Protein AF-A0A7L0XAP7-F1 (afdb_monomer_lite)

Structure (mmCIF, N/CA/C/O backbone):
data_AF-A0A7L0XAP7-F1
#
_entry.id   AF-A0A7L0XAP7-F1
#
loop_
_atom_site.group_PDB
_atom_site.id
_atom_site.type_symbol
_atom_site.label_atom_id
_atom_site.label_alt_id
_atom_site.label_comp_id
_atom_site.label_asym_id
_atom_site.label_entity_id
_atom_site.label_seq_id
_atom_site.pdbx_PDB_ins_code
_atom_site.Cartn_x
_atom_site.Cartn_y
_atom_site.Cartn_z
_atom_site.occupancy
_atom_site.B_iso_or_equiv
_atom_site.auth_seq_id
_atom_site.auth_comp_id
_atom_site.auth_asym_id
_atom_site.auth_atom_id
_atom_site.pdbx_PDB_model_num
ATOM 1 N N . MET A 1 1 ? -0.962 17.299 6.232 1.00 60.62 1 MET A N 1
ATOM 2 C CA . MET A 1 1 ? -0.120 16.805 5.118 1.00 60.62 1 MET A CA 1
ATOM 3 C C . MET A 1 1 ? -0.147 17.872 4.042 1.00 60.62 1 MET A C 1
ATOM 5 O O . MET A 1 1 ? -1.021 17.816 3.187 1.00 60.62 1 MET A O 1
ATOM 9 N N . GLU A 1 2 ? 0.670 18.918 4.171 1.00 65.50 2 GLU A N 1
ATOM 10 C CA . GLU A 1 2 ? 0.389 20.181 3.459 1.00 65.50 2 GLU A CA 1
ATOM 11 C C . GLU A 1 2 ? 1.556 20.748 2.639 1.00 65.50 2 GLU A C 1
ATOM 13 O O . GLU A 1 2 ? 1.312 21.614 1.809 1.00 65.50 2 GLU A O 1
ATOM 18 N N . ALA A 1 3 ? 2.773 20.201 2.738 1.00 76.00 3 ALA A N 1
ATOM 19 C CA . ALA A 1 3 ? 3.874 20.563 1.842 1.00 76.00 3 ALA A CA 1
ATOM 20 C C . ALA A 1 3 ? 4.719 19.334 1.477 1.00 76.00 3 ALA A C 1
ATOM 22 O O . ALA A 1 3 ? 4.965 18.474 2.323 1.00 76.00 3 ALA A O 1
ATOM 23 N N . ILE A 1 4 ? 5.118 19.250 0.208 1.00 83.12 4 ILE A N 1
ATOM 24 C CA . ILE A 1 4 ? 6.135 18.323 -0.296 1.00 83.12 4 ILE A CA 1
ATOM 25 C C . ILE A 1 4 ? 7.230 19.203 -0.877 1.00 83.12 4 ILE A C 1
ATOM 27 O O . ILE A 1 4 ? 6.956 20.059 -1.718 1.00 83.12 4 ILE A O 1
ATOM 31 N N . GLU A 1 5 ? 8.452 18.982 -0.426 1.00 84.81 5 GLU A N 1
ATOM 32 C CA . GLU A 1 5 ? 9.627 19.750 -0.818 1.00 84.81 5 GLU A CA 1
ATOM 33 C C . GLU A 1 5 ? 10.694 18.785 -1.351 1.00 84.81 5 GLU A C 1
ATOM 35 O O . GLU A 1 5 ? 10.593 17.573 -1.161 1.00 84.81 5 GLU A O 1
ATOM 40 N N . GLU A 1 6 ? 11.692 19.315 -2.061 1.00 83.88 6 GLU A N 1
ATOM 41 C CA . GLU A 1 6 ? 12.881 18.559 -2.499 1.00 83.88 6 GLU A CA 1
ATOM 42 C C . GLU A 1 6 ? 12.593 17.278 -3.315 1.00 83.88 6 GLU A C 1
ATOM 44 O O . GLU A 1 6 ? 13.305 16.274 -3.239 1.00 83.88 6 GLU A O 1
ATOM 49 N N . LEU A 1 7 ? 11.553 17.310 -4.154 1.00 84.88 7 LEU A N 1
ATOM 50 C CA . LEU A 1 7 ? 11.217 16.208 -5.056 1.00 84.88 7 LEU A CA 1
ATOM 51 C C . LEU A 1 7 ? 12.339 15.954 -6.070 1.00 84.88 7 LEU A C 1
ATOM 53 O O . LEU A 1 7 ? 12.610 16.774 -6.949 1.00 84.88 7 LEU A O 1
ATOM 57 N N . SER A 1 8 ? 12.938 14.768 -5.992 1.00 84.00 8 SER A N 1
ATOM 58 C CA . SER A 1 8 ? 13.930 14.293 -6.952 1.00 84.00 8 SER A CA 1
ATOM 59 C C . SER A 1 8 ? 13.597 12.882 -7.425 1.00 84.00 8 SER A C 1
ATOM 61 O O . SER A 1 8 ? 13.146 12.032 -6.659 1.00 84.00 8 SER A O 1
ATOM 63 N N . LEU A 1 9 ? 13.799 12.642 -8.719 1.00 84.56 9 LEU A N 1
ATOM 64 C CA . LEU A 1 9 ? 13.598 11.340 -9.346 1.00 84.56 9 LEU A CA 1
ATOM 65 C C . LEU A 1 9 ? 14.946 10.766 -9.764 1.00 84.56 9 LEU A C 1
ATOM 67 O O . LEU A 1 9 ? 15.824 11.485 -10.239 1.00 84.56 9 LEU A O 1
ATOM 71 N N . GLN A 1 10 ? 15.109 9.461 -9.582 1.00 84.38 10 GLN A N 1
ATOM 72 C CA . GLN A 1 10 ? 16.330 8.739 -9.920 1.00 84.38 10 GLN A CA 1
ATOM 73 C C . GLN A 1 10 ? 15.991 7.317 -10.377 1.00 84.38 10 GLN A C 1
ATOM 75 O O . GLN A 1 10 ? 14.936 6.789 -10.007 1.00 84.38 10 GLN A O 1
ATOM 80 N N . PRO A 1 11 ? 16.875 6.661 -11.151 1.00 85.88 11 PRO A N 1
ATOM 81 C CA . PRO A 1 11 ? 16.712 5.248 -11.463 1.00 85.88 11 PRO A CA 1
ATOM 82 C C . PRO A 1 11 ? 16.642 4.395 -10.185 1.00 85.88 11 PRO A C 1
ATOM 84 O O . PRO A 1 11 ? 17.502 4.492 -9.310 1.00 85.88 11 PRO A O 1
ATOM 87 N N . CYS A 1 12 ? 15.643 3.513 -10.088 1.00 88.06 12 CYS A N 1
ATOM 88 C CA . CYS A 1 12 ? 15.498 2.580 -8.967 1.00 88.06 12 CYS A CA 1
ATOM 89 C C . CYS A 1 12 ? 16.400 1.349 -9.176 1.00 88.06 12 CYS A C 1
ATOM 91 O O . CYS A 1 12 ? 15.935 0.268 -9.534 1.00 88.06 12 CYS A O 1
ATOM 93 N N . THR A 1 13 ? 17.713 1.528 -9.017 1.00 88.12 13 THR A N 1
ATOM 94 C CA . THR A 1 13 ? 18.715 0.472 -9.269 1.00 88.12 13 THR A CA 1
ATOM 95 C C . THR A 1 13 ? 18.837 -0.528 -8.121 1.00 88.12 13 THR A C 1
ATOM 97 O O . THR A 1 13 ? 19.127 -1.699 -8.354 1.00 88.12 13 THR A O 1
ATOM 100 N N . S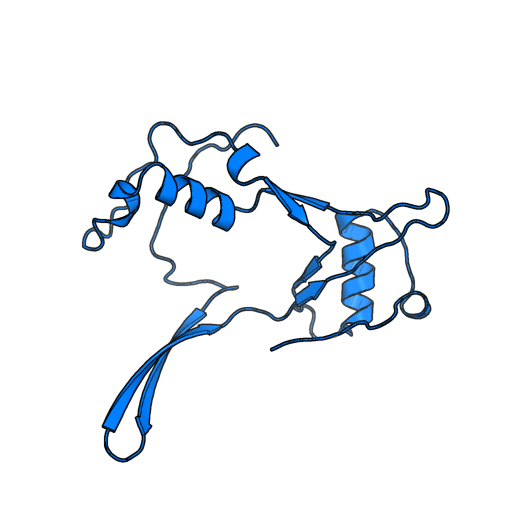ER A 1 14 ? 18.601 -0.084 -6.885 1.00 89.50 14 SER A N 1
ATOM 101 C CA . SER A 1 14 ? 18.662 -0.913 -5.682 1.00 89.50 14 SER A CA 1
ATOM 102 C C . SER A 1 14 ? 17.543 -0.518 -4.725 1.00 89.50 14 SER A C 1
ATOM 104 O O . SER A 1 14 ? 17.562 0.571 -4.158 1.00 89.50 14 SER A O 1
ATOM 106 N N . SER A 1 15 ? 16.573 -1.411 -4.529 1.00 91.75 15 SER A N 1
ATOM 107 C CA . SER A 1 15 ? 15.481 -1.227 -3.572 1.00 91.75 15 SER A CA 1
ATOM 108 C C . SER A 1 15 ? 15.313 -2.461 -2.688 1.00 91.75 15 SER A C 1
ATOM 110 O O . SER A 1 15 ? 15.403 -3.608 -3.135 1.00 91.75 15 SER A O 1
ATOM 112 N N . LEU A 1 16 ? 15.074 -2.209 -1.399 1.00 90.38 16 LEU A N 1
ATOM 113 C CA . LEU A 1 16 ? 14.761 -3.239 -0.406 1.00 90.38 16 LEU A CA 1
ATOM 114 C C . LEU A 1 16 ? 13.333 -3.782 -0.569 1.00 90.38 16 LEU A C 1
ATOM 116 O O . LEU A 1 16 ? 13.048 -4.890 -0.115 1.00 90.38 16 LEU A O 1
ATOM 120 N N . TYR A 1 17 ? 12.461 -3.027 -1.241 1.00 91.00 17 TYR A N 1
ATOM 121 C CA . TYR A 1 17 ? 11.025 -3.299 -1.320 1.00 91.00 17 TYR A CA 1
ATOM 122 C C . TYR A 1 17 ? 10.568 -3.755 -2.705 1.00 91.00 17 TYR A C 1
ATOM 124 O O . TYR A 1 17 ? 9.651 -4.562 -2.811 1.00 91.00 17 TYR A O 1
ATOM 132 N N . LEU A 1 18 ? 11.200 -3.252 -3.768 1.00 92.88 18 LEU A N 1
ATOM 133 C CA . LEU A 1 18 ? 10.817 -3.509 -5.155 1.00 92.88 18 LEU A CA 1
ATOM 134 C C . LEU A 1 18 ? 12.014 -4.034 -5.938 1.00 92.88 18 LEU A C 1
ATOM 136 O O . LEU A 1 18 ? 13.082 -3.429 -5.928 1.00 92.88 18 LEU A O 1
ATOM 140 N N . ARG A 1 19 ? 11.846 -5.150 -6.647 1.00 93.38 19 ARG A N 1
ATOM 141 C CA . ARG A 1 19 ? 12.913 -5.723 -7.479 1.00 93.38 19 ARG A CA 1
ATOM 142 C C . ARG A 1 19 ? 12.393 -6.036 -8.884 1.00 93.38 19 ARG A C 1
ATOM 144 O O . ARG A 1 19 ? 11.528 -6.908 -8.998 1.00 93.38 19 ARG A O 1
ATOM 151 N N . PRO A 1 20 ? 12.889 -5.357 -9.935 1.00 94.38 20 PRO A N 1
ATOM 152 C CA . PRO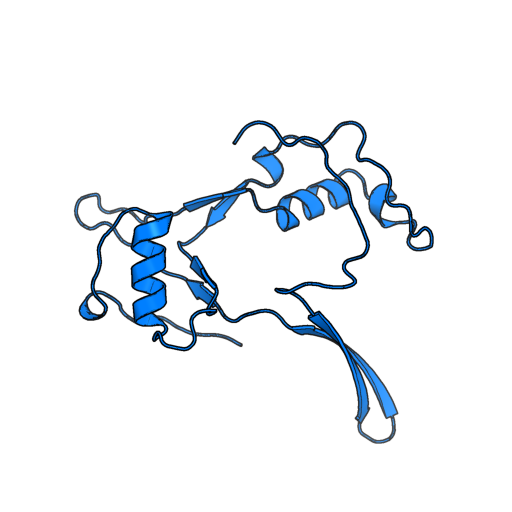 A 1 20 ? 12.527 -5.670 -11.312 1.00 94.38 20 PRO A CA 1
ATOM 153 C C . PRO A 1 20 ? 13.206 -6.957 -11.783 1.00 94.38 20 PRO A C 1
ATOM 155 O O . PRO A 1 20 ? 14.388 -7.186 -11.525 1.00 94.38 20 PRO A O 1
ATOM 158 N N . PHE A 1 21 ? 12.466 -7.778 -12.522 1.00 94.00 21 PHE A N 1
ATOM 159 C CA . PHE A 1 21 ? 12.964 -8.987 -13.165 1.00 94.00 21 PHE A CA 1
ATOM 160 C C . PHE A 1 21 ? 12.444 -9.085 -14.598 1.00 94.00 21 PHE A C 1
ATOM 162 O O . PHE A 1 21 ? 11.302 -8.734 -14.889 1.00 94.00 21 PHE A O 1
ATOM 169 N N . ARG A 1 22 ? 13.277 -9.643 -15.482 1.00 97.38 22 ARG A N 1
ATOM 170 C CA . ARG A 1 22 ? 12.895 -10.044 -16.839 1.00 97.38 22 ARG A CA 1
ATOM 171 C C . ARG A 1 22 ? 13.004 -11.555 -16.968 1.00 97.38 22 ARG A C 1
ATOM 173 O O . ARG A 1 22 ? 14.103 -12.109 -16.920 1.00 97.38 22 ARG A O 1
ATOM 180 N N . LEU A 1 23 ? 11.878 -12.229 -17.173 1.00 97.69 23 LEU A N 1
ATOM 181 C CA . LEU A 1 23 ? 11.845 -13.652 -17.495 1.00 97.69 23 LEU A CA 1
ATOM 182 C C . LEU A 1 23 ? 12.031 -13.832 -19.000 1.00 97.69 23 LEU A C 1
ATOM 184 O O . LEU A 1 23 ? 11.204 -13.373 -19.780 1.00 97.69 23 LEU A O 1
ATOM 188 N N . SER A 1 24 ? 13.077 -14.549 -19.410 1.00 98.00 24 SER A N 1
ATOM 189 C CA . SER A 1 24 ? 13.251 -15.008 -20.794 1.00 98.00 24 SER A CA 1
ATOM 190 C C . SER A 1 24 ? 12.926 -16.492 -20.885 1.00 98.00 24 SER A C 1
ATOM 192 O O . SER A 1 24 ? 13.488 -17.296 -20.145 1.00 98.00 24 SER A O 1
ATOM 194 N N . TYR A 1 25 ? 12.023 -16.871 -21.786 1.00 97.50 25 TYR A N 1
ATOM 195 C CA . TYR A 1 25 ? 11.542 -18.247 -21.890 1.00 97.50 25 TYR A CA 1
ATOM 196 C C . TYR A 1 25 ? 11.196 -18.623 -23.332 1.00 97.50 25 TYR A C 1
ATOM 198 O O . TYR A 1 25 ? 11.100 -17.778 -24.222 1.00 97.50 25 TYR A O 1
ATOM 206 N N . ARG A 1 26 ? 11.031 -19.923 -23.588 1.00 98.25 26 ARG A N 1
ATOM 207 C CA . ARG A 1 26 ? 10.548 -20.441 -24.871 1.00 98.25 26 ARG A CA 1
ATOM 208 C C . ARG A 1 26 ? 9.230 -21.166 -24.637 1.00 98.25 26 ARG A C 1
ATOM 210 O O . ARG A 1 26 ? 9.174 -22.078 -23.823 1.00 98.25 26 ARG A O 1
ATOM 217 N N . GLN A 1 27 ? 8.195 -20.785 -25.374 1.00 97.62 27 GLN A N 1
ATOM 218 C CA . GLN A 1 27 ? 6.878 -21.414 -25.317 1.00 97.62 27 GLN A CA 1
ATOM 219 C C . GLN A 1 27 ? 6.472 -21.819 -26.732 1.00 97.62 27 GLN A C 1
ATOM 221 O O . GLN A 1 27 ? 6.403 -20.968 -27.616 1.00 97.62 27 GLN A O 1
ATOM 226 N N . ASN A 1 28 ? 6.241 -23.118 -26.948 1.00 97.38 28 ASN A N 1
ATOM 227 C CA . ASN A 1 28 ? 5.889 -23.696 -28.253 1.00 97.38 28 ASN A CA 1
ATOM 228 C C . ASN A 1 28 ? 6.879 -23.313 -29.370 1.00 97.38 28 ASN A C 1
ATOM 230 O O . ASN A 1 28 ? 6.486 -22.904 -30.456 1.00 97.38 28 ASN A O 1
ATOM 234 N N . GLY A 1 29 ? 8.183 -23.375 -29.082 1.00 97.25 29 GLY A N 1
ATOM 235 C CA . GLY A 1 29 ? 9.240 -23.005 -30.035 1.00 97.25 29 GLY A CA 1
ATOM 236 C C . GLY A 1 29 ? 9.543 -21.502 -30.110 1.00 97.25 29 GLY A C 1
ATOM 237 O O . GLY A 1 29 ? 10.678 -21.130 -30.414 1.00 97.25 29 GLY A O 1
ATOM 238 N N . THR A 1 30 ? 8.602 -20.638 -29.729 1.00 97.44 30 THR A N 1
ATOM 239 C CA . THR A 1 30 ? 8.754 -19.177 -29.788 1.00 97.44 30 THR A CA 1
ATOM 240 C C . THR A 1 30 ? 9.466 -18.638 -28.552 1.00 97.44 30 THR A C 1
ATOM 242 O O . THR A 1 30 ? 9.051 -18.899 -27.421 1.00 97.44 30 THR A O 1
ATOM 245 N N . LYS A 1 31 ? 10.544 -17.869 -28.755 1.00 98.12 31 LYS A N 1
ATOM 246 C CA . LYS A 1 31 ? 11.204 -17.117 -27.678 1.00 98.12 31 LYS A CA 1
ATOM 247 C C . LYS A 1 31 ? 10.316 -15.947 -27.253 1.00 98.12 31 LYS A C 1
ATOM 249 O O . LYS A 1 31 ? 9.828 -15.209 -28.104 1.00 98.12 31 LYS A O 1
ATOM 254 N N . LYS A 1 32 ? 10.134 -15.780 -25.948 1.00 98.19 32 LYS A N 1
ATOM 255 C CA . LYS A 1 32 ? 9.351 -14.715 -25.323 1.00 98.19 32 LYS A CA 1
ATOM 256 C C . LYS A 1 32 ? 10.134 -14.117 -24.161 1.00 98.19 32 LYS A C 1
ATOM 258 O O . LYS A 1 32 ? 10.998 -14.774 -23.575 1.00 98.19 32 LYS A O 1
ATOM 263 N N . PHE A 1 33 ? 9.799 -12.883 -23.825 1.00 97.56 33 PHE A N 1
ATOM 264 C CA . PHE A 1 33 ? 10.249 -12.224 -22.610 1.00 97.56 33 PHE A CA 1
ATOM 265 C C . PHE A 1 33 ? 9.048 -11.591 -21.907 1.00 97.56 33 PHE A C 1
ATOM 267 O O . PHE A 1 33 ? 8.063 -11.247 -22.561 1.00 97.56 33 PHE A O 1
ATOM 274 N N . TRP A 1 34 ? 9.113 -11.492 -20.584 1.00 97.81 34 TRP A N 1
ATOM 275 C CA . TRP A 1 34 ? 8.106 -10.814 -19.774 1.00 97.81 34 TRP A CA 1
ATOM 276 C C . TRP A 1 34 ? 8.763 -10.135 -18.578 1.00 97.81 34 TRP A C 1
ATOM 278 O O . TRP A 1 34 ? 9.589 -10.753 -17.903 1.00 97.81 34 TRP A O 1
ATOM 288 N N . ASP A 1 35 ? 8.383 -8.888 -18.323 1.00 96.69 35 ASP A N 1
ATOM 289 C CA . ASP A 1 35 ? 8.886 -8.104 -17.199 1.00 96.69 35 ASP A CA 1
ATOM 290 C C . ASP A 1 35 ? 7.898 -8.169 -16.038 1.00 96.69 35 ASP A C 1
ATOM 292 O O . ASP A 1 35 ? 6.682 -8.147 -16.233 1.00 96.69 35 ASP A O 1
ATOM 296 N N . PHE A 1 36 ? 8.420 -8.291 -14.824 1.00 94.62 36 PHE A N 1
ATOM 297 C CA . PHE A 1 36 ? 7.621 -8.328 -13.607 1.00 94.62 36 PHE A CA 1
ATOM 298 C C . PHE A 1 36 ? 8.399 -7.739 -12.432 1.00 94.62 36 PHE A C 1
ATOM 300 O O . PHE A 1 36 ? 9.630 -7.709 -12.419 1.00 94.62 36 PHE A O 1
ATOM 307 N N . MET A 1 37 ? 7.661 -7.271 -11.431 1.00 93.31 37 MET A N 1
ATOM 308 C CA . MET A 1 37 ? 8.215 -6.724 -10.198 1.00 93.31 37 MET A CA 1
ATOM 309 C C . MET A 1 37 ? 7.963 -7.710 -9.064 1.00 93.31 37 MET A C 1
ATOM 311 O O . MET A 1 37 ? 6.846 -8.195 -8.903 1.00 93.31 37 MET A O 1
ATOM 315 N N . ARG A 1 38 ? 8.985 -7.988 -8.255 1.00 92.38 38 ARG A N 1
ATOM 316 C CA . ARG A 1 38 ? 8.799 -8.623 -6.948 1.00 92.38 38 ARG A CA 1
ATOM 317 C C . ARG A 1 38 ? 8.616 -7.534 -5.896 1.00 92.38 38 ARG A C 1
ATOM 319 O O . ARG A 1 38 ? 9.459 -6.641 -5.809 1.00 92.38 38 ARG A O 1
ATOM 326 N N . ALA A 1 39 ? 7.554 -7.654 -5.109 1.00 93.12 39 ALA A N 1
ATOM 327 C CA . ALA A 1 39 ? 7.274 -6.846 -3.928 1.00 93.12 39 ALA A CA 1
ATOM 328 C C . ALA A 1 39 ? 7.096 -7.759 -2.701 1.00 93.12 39 ALA A C 1
ATOM 330 O O . ALA A 1 39 ? 7.102 -8.986 -2.844 1.00 93.12 39 ALA A O 1
ATOM 331 N N . HIS A 1 40 ? 6.985 -7.164 -1.515 1.00 92.25 40 HIS A N 1
ATOM 332 C CA . HIS A 1 40 ? 6.598 -7.883 -0.298 1.00 92.25 40 HIS A CA 1
ATOM 333 C C . HIS A 1 40 ? 5.109 -8.223 -0.318 1.00 92.25 40 HIS A C 1
ATOM 335 O O . HIS A 1 40 ? 4.314 -7.491 -0.913 1.00 92.25 40 HIS A O 1
ATOM 341 N N . ASP A 1 41 ? 4.750 -9.311 0.359 1.00 94.38 41 ASP A N 1
ATOM 342 C CA . ASP A 1 41 ? 3.355 -9.597 0.686 1.00 94.38 41 ASP A CA 1
ATOM 343 C C . ASP A 1 41 ? 2.847 -8.560 1.703 1.00 94.38 41 ASP A C 1
ATOM 345 O O . ASP A 1 41 ? 3.633 -7.892 2.382 1.00 94.38 41 ASP A O 1
ATOM 349 N N . SER A 1 42 ? 1.530 -8.408 1.812 1.00 95.69 42 SER A N 1
ATOM 350 C CA . SER A 1 42 ? 0.912 -7.456 2.735 1.00 95.69 42 SER A CA 1
ATOM 351 C C . SER A 1 42 ? -0.363 -8.004 3.366 1.00 95.69 42 SER A C 1
ATOM 353 O O . SER A 1 42 ? -1.009 -8.919 2.846 1.00 95.69 42 SER A O 1
ATOM 355 N N . VAL A 1 43 ? -0.734 -7.414 4.500 1.00 97.44 43 VAL A N 1
ATOM 356 C CA . VAL A 1 43 ? -2.044 -7.572 5.133 1.00 97.44 43 VAL A CA 1
ATOM 357 C C . VAL A 1 43 ? -2.851 -6.293 4.956 1.00 97.44 43 VAL A C 1
ATOM 359 O O . VAL A 1 43 ? -2.302 -5.196 4.898 1.00 97.44 43 VAL A O 1
ATOM 362 N N . SER A 1 44 ? -4.172 -6.429 4.879 1.00 97.69 44 SER A N 1
ATOM 363 C CA . SER A 1 44 ? -5.095 -5.298 4.884 1.00 97.69 44 SER A CA 1
ATOM 364 C C . SER A 1 44 ? -6.299 -5.628 5.755 1.00 97.69 44 SER A C 1
ATOM 366 O O . SER A 1 44 ? -6.837 -6.737 5.699 1.00 97.69 44 SER A O 1
ATOM 368 N N . ILE A 1 45 ? -6.697 -4.669 6.585 1.00 98.19 45 ILE A N 1
ATOM 369 C CA . ILE A 1 45 ? -7.653 -4.857 7.663 1.00 98.19 45 ILE A CA 1
ATOM 370 C C . ILE A 1 45 ? -8.841 -3.922 7.447 1.00 98.19 45 ILE A C 1
ATOM 372 O O . ILE A 1 45 ? -8.718 -2.696 7.444 1.00 98.19 45 ILE A O 1
ATOM 376 N N . LEU A 1 46 ? -10.030 -4.514 7.320 1.00 97.69 46 LEU A N 1
ATOM 377 C CA . LEU A 1 46 ? -11.288 -3.780 7.382 1.00 97.69 46 LEU A CA 1
ATOM 378 C C . LEU A 1 46 ? -11.742 -3.681 8.841 1.00 97.69 46 LEU A C 1
ATOM 380 O O . LEU A 1 46 ? -12.162 -4.673 9.435 1.00 97.69 46 LEU A O 1
ATOM 384 N N . ILE A 1 47 ? -11.685 -2.478 9.407 1.00 97.88 47 ILE A N 1
ATOM 385 C CA . ILE A 1 47 ? -12.021 -2.232 10.812 1.00 97.88 47 ILE A CA 1
ATOM 386 C C . ILE A 1 47 ? -13.424 -1.633 10.902 1.00 97.88 47 ILE A C 1
ATOM 388 O O . ILE A 1 47 ? -13.681 -0.552 10.367 1.00 97.88 47 ILE A O 1
ATOM 392 N N . PHE A 1 48 ? -14.324 -2.298 11.627 1.00 97.19 48 PHE A N 1
ATOM 393 C CA . PHE A 1 48 ? -15.644 -1.761 11.954 1.00 97.19 48 PHE A CA 1
ATOM 394 C C . PHE A 1 48 ? -15.713 -1.363 13.430 1.00 97.19 48 PHE A C 1
ATOM 396 O O . PHE A 1 48 ? -15.645 -2.209 14.321 1.00 97.19 48 PHE A O 1
ATOM 403 N N . ASN A 1 49 ? -15.873 -0.067 13.698 1.00 96.94 49 ASN A N 1
ATOM 404 C CA . ASN A 1 49 ? -16.086 0.440 15.047 1.00 96.94 49 ASN A CA 1
ATOM 405 C C . ASN A 1 49 ? -17.568 0.288 15.415 1.00 96.94 49 ASN A C 1
ATOM 407 O O . ASN A 1 49 ? -18.423 1.030 14.926 1.00 96.94 49 ASN A O 1
ATOM 411 N N . THR A 1 50 ? -17.870 -0.663 16.295 1.00 95.88 50 THR A N 1
ATOM 412 C CA . THR A 1 50 ? -19.245 -1.003 16.688 1.00 95.88 50 THR A CA 1
ATOM 413 C C . THR A 1 50 ? -19.915 0.088 17.521 1.00 95.88 50 THR A C 1
ATOM 415 O O . THR A 1 50 ? -21.110 0.318 17.365 1.00 95.88 50 THR A O 1
ATOM 418 N N . SER A 1 51 ? -19.180 0.821 18.357 1.00 97.12 51 SER A N 1
ATOM 419 C CA . SER A 1 51 ? -19.758 1.904 19.164 1.00 97.12 51 SER A CA 1
ATOM 420 C C . SER A 1 51 ? -20.215 3.085 18.305 1.00 97.12 51 SER A C 1
ATOM 422 O O . SER A 1 51 ? -21.215 3.727 18.612 1.00 97.12 51 SER A O 1
ATOM 424 N N . ARG A 1 52 ? -19.487 3.377 17.219 1.00 97.12 52 ARG A N 1
ATOM 425 C CA . ARG A 1 52 ? -19.768 4.499 16.306 1.00 97.12 52 ARG A CA 1
ATOM 426 C C . ARG A 1 52 ? -20.491 4.088 15.024 1.00 97.12 52 ARG A C 1
ATOM 428 O O . ARG A 1 52 ? -20.838 4.965 14.240 1.00 97.12 52 ARG A O 1
ATOM 435 N N . GLN A 1 53 ? -20.707 2.787 14.820 1.00 97.81 53 GLN A N 1
ATOM 436 C CA . GLN A 1 53 ? -21.329 2.217 13.622 1.00 97.81 53 GLN A CA 1
ATOM 437 C C . GLN A 1 53 ? -20.674 2.729 12.328 1.00 97.81 53 GLN A C 1
ATOM 439 O O . GLN A 1 53 ? -21.348 3.156 11.393 1.00 97.81 53 GLN A O 1
ATOM 444 N N . CYS A 1 54 ? -19.340 2.722 12.282 1.00 97.81 54 CYS A N 1
ATOM 445 C CA . CYS A 1 54 ? -18.589 3.242 11.143 1.00 97.81 54 CYS A CA 1
ATOM 446 C C . CYS A 1 54 ? -17.356 2.395 10.827 1.00 97.81 54 CYS A C 1
ATOM 448 O O . CYS A 1 54 ? -16.755 1.788 11.716 1.00 97.81 54 CYS A O 1
ATOM 450 N N . PHE A 1 55 ? -16.945 2.402 9.559 1.00 98.00 55 PHE A N 1
ATOM 451 C CA . PHE A 1 55 ? -15.648 1.864 9.165 1.00 98.00 55 PHE A CA 1
ATOM 452 C C . PHE A 1 55 ? -14.539 2.867 9.464 1.00 98.00 55 PHE A C 1
ATOM 454 O O . PHE A 1 55 ? -14.722 4.077 9.309 1.00 98.00 55 PHE A O 1
ATOM 461 N N . VAL A 1 56 ? -13.395 2.354 9.903 1.00 98.00 56 VAL A N 1
ATOM 462 C CA . VAL A 1 56 ? -12.175 3.141 10.083 1.00 98.00 56 VAL A CA 1
ATOM 463 C C . VAL A 1 56 ? -11.317 2.972 8.836 1.00 98.00 56 VAL A C 1
ATOM 465 O O . VAL A 1 56 ? -11.103 1.855 8.371 1.00 98.00 56 VAL A O 1
ATOM 468 N N . VAL A 1 57 ? -10.853 4.096 8.302 1.00 98.00 57 VAL A N 1
ATOM 469 C CA . VAL A 1 57 ? -9.936 4.173 7.162 1.00 98.00 57 VAL A CA 1
ATOM 470 C C . VAL A 1 57 ? -8.772 5.078 7.534 1.00 98.00 57 VAL A C 1
ATOM 472 O O . VAL A 1 57 ? -8.932 6.001 8.340 1.00 98.00 57 VAL A O 1
ATOM 475 N N . VAL A 1 58 ? -7.617 4.830 6.933 1.00 97.62 58 VAL A N 1
ATOM 476 C CA . VAL A 1 58 ? -6.424 5.659 7.092 1.00 97.62 58 VAL A CA 1
ATOM 477 C C . VAL A 1 58 ? -6.370 6.703 5.982 1.00 97.62 58 VAL A C 1
ATOM 479 O O . VAL A 1 58 ? -6.839 6.473 4.867 1.00 97.62 58 VAL A O 1
ATOM 482 N N . LYS A 1 59 ? -5.820 7.878 6.294 1.00 95.94 59 LYS A N 1
ATOM 483 C CA . LYS A 1 59 ? -5.551 8.943 5.323 1.00 95.94 59 LYS A CA 1
ATOM 484 C C . LYS A 1 59 ? -4.046 9.115 5.222 1.00 95.94 59 LYS A C 1
ATOM 486 O O . LYS A 1 59 ? -3.432 9.559 6.191 1.00 95.94 59 LYS A O 1
ATOM 491 N N . GLN A 1 60 ? -3.466 8.778 4.078 1.00 95.06 60 GLN A N 1
ATOM 492 C CA . GLN A 1 60 ? -2.016 8.763 3.884 1.00 95.06 60 GLN A CA 1
ATOM 493 C C . GLN A 1 60 ? -1.631 9.427 2.563 1.00 95.06 60 GLN A C 1
ATOM 495 O O . GLN A 1 60 ? -2.423 9.500 1.630 1.00 95.06 60 GLN A O 1
ATOM 500 N N . PHE A 1 61 ? -0.412 9.959 2.494 1.00 95.25 61 PHE A N 1
ATOM 501 C CA . PHE A 1 61 ? 0.168 10.414 1.236 1.00 95.25 61 PHE A CA 1
ATOM 502 C C . PHE A 1 61 ? 0.897 9.243 0.570 1.00 95.25 61 PHE A C 1
ATOM 504 O O . PHE A 1 61 ? 1.793 8.651 1.172 1.00 95.25 61 PHE A O 1
ATOM 511 N N . ARG A 1 62 ? 0.538 8.919 -0.676 1.00 95.69 62 ARG A N 1
ATOM 512 C CA . ARG A 1 62 ? 1.165 7.863 -1.477 1.00 95.69 62 ARG A CA 1
ATOM 513 C C . ARG A 1 62 ? 1.990 8.475 -2.613 1.00 95.69 62 ARG A C 1
ATOM 515 O O . ARG A 1 62 ? 1.413 8.937 -3.601 1.00 95.69 62 ARG A O 1
ATOM 522 N N . PRO A 1 63 ? 3.335 8.404 -2.547 1.00 94.38 63 PRO A N 1
ATOM 523 C CA . PRO A 1 63 ? 4.203 8.944 -3.592 1.00 94.38 63 PRO A CA 1
ATOM 524 C C . PRO A 1 63 ? 3.908 8.388 -4.989 1.00 94.38 63 PRO A C 1
ATOM 526 O O . PRO A 1 63 ? 3.923 9.139 -5.953 1.00 94.38 63 PRO A O 1
ATOM 529 N N . ALA A 1 64 ? 3.579 7.098 -5.118 1.00 94.50 64 ALA A N 1
ATOM 530 C CA . ALA A 1 64 ? 3.251 6.506 -6.418 1.00 94.50 64 ALA A CA 1
ATOM 531 C C . ALA A 1 64 ? 1.996 7.137 -7.053 1.00 94.50 64 ALA A C 1
ATOM 533 O O . ALA A 1 64 ? 2.010 7.457 -8.237 1.00 94.50 64 ALA A O 1
ATOM 534 N N . VAL A 1 65 ? 0.949 7.388 -6.257 1.00 96.44 65 VAL A N 1
ATOM 535 C CA . VAL A 1 65 ? -0.282 8.056 -6.718 1.00 96.44 65 VAL A CA 1
ATOM 536 C C . VAL A 1 65 ? 0.011 9.500 -7.114 1.00 96.44 65 VAL A C 1
ATOM 538 O O . VAL A 1 65 ? -0.407 9.947 -8.179 1.00 96.44 65 VAL A O 1
ATOM 541 N N . TYR A 1 66 ? 0.800 10.205 -6.299 1.00 94.81 66 TYR A N 1
ATOM 542 C CA . TYR A 1 66 ? 1.273 11.544 -6.636 1.00 94.81 66 TYR A CA 1
ATOM 543 C C . TYR A 1 66 ? 2.012 11.565 -7.980 1.00 94.81 66 TYR A C 1
ATOM 545 O O . TYR A 1 66 ? 1.720 12.402 -8.830 1.00 94.81 66 TYR A O 1
ATOM 553 N N . MET A 1 67 ? 2.932 10.620 -8.202 1.00 92.88 67 MET A N 1
ATOM 554 C CA . MET A 1 67 ? 3.699 10.546 -9.444 1.00 92.88 67 MET A CA 1
ATOM 555 C C . MET A 1 67 ? 2.828 10.221 -10.662 1.00 92.88 67 MET A C 1
ATOM 557 O O . MET A 1 67 ? 3.085 10.775 -11.729 1.00 92.88 67 MET A O 1
ATOM 561 N N . CYS A 1 68 ? 1.774 9.413 -10.513 1.00 94.00 68 CYS A N 1
ATOM 562 C CA . CYS A 1 68 ? 0.783 9.212 -11.574 1.00 94.00 68 CYS A CA 1
ATOM 563 C C . CYS A 1 68 ? 0.061 10.519 -11.939 1.00 94.00 68 CYS A C 1
ATOM 565 O O . CYS A 1 68 ? -0.121 10.814 -13.120 1.00 94.00 68 CYS A O 1
ATOM 567 N N . GLU A 1 69 ? -0.312 11.343 -10.955 1.00 93.75 69 GLU A N 1
ATOM 568 C CA . GLU A 1 69 ? -0.905 12.655 -11.240 1.00 93.75 69 GLU A CA 1
ATOM 569 C C . GLU A 1 69 ? 0.103 13.620 -11.875 1.00 93.75 69 GLU A C 1
ATOM 571 O O . GLU A 1 69 ? -0.265 14.370 -12.783 1.00 93.75 69 GLU A O 1
ATOM 576 N N . VAL A 1 70 ? 1.376 13.583 -11.471 1.00 90.88 70 VAL A N 1
ATOM 577 C CA . VAL A 1 70 ? 2.442 14.349 -12.139 1.00 90.88 70 VAL A CA 1
ATOM 578 C C . VAL A 1 70 ? 2.569 13.931 -13.603 1.00 90.88 70 VAL A C 1
ATOM 580 O O . VAL A 1 70 ? 2.576 14.802 -14.469 1.00 90.88 70 VAL A O 1
ATOM 583 N N . GLU A 1 71 ? 2.609 12.630 -13.904 1.00 90.38 71 GLU A N 1
ATOM 584 C CA . GLU A 1 71 ? 2.656 12.117 -15.280 1.00 90.38 71 GLU A CA 1
ATOM 585 C C . GLU A 1 71 ? 1.444 12.577 -16.096 1.00 90.38 71 GLU A C 1
ATOM 587 O O . GLU A 1 71 ? 1.593 13.041 -17.227 1.00 90.38 71 GLU A O 1
ATOM 592 N N . ARG A 1 72 ? 0.247 12.533 -15.503 1.00 91.75 72 ARG A N 1
ATOM 593 C CA . ARG A 1 72 ? -0.997 12.945 -16.161 1.00 91.75 72 ARG A CA 1
ATOM 594 C C . ARG A 1 72 ? -1.013 14.429 -16.533 1.00 91.75 72 ARG A C 1
ATOM 596 O O . ARG A 1 72 ? -1.493 14.780 -17.609 1.00 91.75 72 ARG A O 1
ATOM 603 N N . HIS A 1 73 ? -0.523 15.303 -15.653 1.00 89.12 73 HIS A N 1
ATOM 604 C CA . HIS A 1 73 ? -0.489 16.750 -15.898 1.00 89.12 73 HIS A CA 1
ATOM 605 C C . HIS A 1 73 ? 0.746 17.193 -16.690 1.00 89.12 73 HIS A C 1
ATOM 607 O O . HIS A 1 73 ? 0.721 18.245 -17.331 1.00 89.12 73 HIS A O 1
ATOM 613 N N . ARG A 1 74 ? 1.839 16.427 -16.621 1.00 86.94 74 ARG A N 1
ATOM 614 C CA . ARG A 1 74 ? 3.146 16.762 -17.197 1.00 86.94 74 ARG A CA 1
ATOM 615 C C . ARG A 1 74 ? 3.791 15.534 -17.854 1.00 86.94 74 ARG A C 1
ATOM 617 O O . ARG A 1 74 ? 4.872 15.111 -17.432 1.00 86.94 74 ARG A O 1
ATOM 624 N N . PRO A 1 75 ? 3.192 14.975 -18.920 1.00 84.44 75 PRO A N 1
ATOM 625 C CA . PRO A 1 75 ? 3.689 13.751 -19.554 1.00 84.44 75 PRO A CA 1
ATOM 626 C C . PRO A 1 75 ? 5.127 13.888 -20.082 1.00 84.44 75 PRO A C 1
ATOM 628 O O . PRO A 1 75 ? 5.878 12.917 -20.110 1.00 84.44 75 PRO A O 1
ATOM 631 N N . GLN A 1 76 ? 5.562 15.105 -20.421 1.00 82.12 76 GLN A N 1
ATOM 632 C CA . GLN A 1 76 ? 6.927 15.423 -20.846 1.00 82.12 76 GLN A CA 1
ATOM 633 C C . GLN A 1 76 ? 8.015 15.033 -19.830 1.00 82.12 76 GLN A C 1
ATOM 635 O O . GLN A 1 76 ? 9.152 14.794 -20.232 1.00 82.12 76 GLN A O 1
ATOM 640 N N . VAL A 1 77 ? 7.679 14.934 -18.535 1.00 76.50 77 VAL A N 1
ATOM 641 C CA . VAL A 1 77 ? 8.604 14.477 -17.479 1.00 76.50 77 VAL A CA 1
ATOM 642 C C . VAL A 1 77 ? 9.047 13.030 -17.724 1.00 76.50 77 VAL A C 1
ATOM 644 O O . VAL A 1 77 ? 10.182 12.681 -17.414 1.00 76.50 77 VAL A O 1
ATOM 647 N N . PHE A 1 78 ? 8.187 12.212 -18.337 1.00 77.00 78 PHE A N 1
ATOM 648 C CA . PHE A 1 78 ? 8.401 10.776 -18.543 1.00 77.00 78 PHE A CA 1
ATOM 649 C C . PHE A 1 78 ? 8.665 10.388 -20.010 1.00 77.00 78 PHE A C 1
ATOM 651 O O . PHE A 1 78 ? 8.985 9.237 -20.298 1.00 77.00 78 PHE A O 1
ATOM 658 N N . GLN A 1 79 ? 8.573 11.337 -20.950 1.00 70.88 79 GLN A N 1
ATOM 659 C CA . GLN A 1 79 ? 8.743 11.081 -22.389 1.00 70.88 79 GLN A CA 1
ATOM 660 C C . GLN A 1 79 ? 10.210 10.976 -22.853 1.00 70.88 79 GLN A C 1
ATOM 662 O O . GLN A 1 79 ? 10.464 10.390 -23.901 1.00 70.88 79 GLN A O 1
ATOM 667 N N . ASN A 1 80 ? 11.185 11.496 -22.096 1.00 61.09 80 ASN A N 1
ATOM 668 C CA . ASN A 1 80 ? 12.610 11.460 -22.462 1.00 61.09 80 ASN A CA 1
ATOM 669 C C . ASN A 1 80 ? 13.372 10.397 -21.652 1.00 61.09 80 ASN A C 1
ATOM 671 O O . ASN A 1 80 ? 14.087 10.718 -20.706 1.00 61.09 80 ASN A O 1
ATOM 675 N N . GLN A 1 81 ? 13.221 9.129 -22.037 1.00 56.16 81 GLN A N 1
ATOM 676 C CA . GLN A 1 81 ? 13.803 7.964 -21.347 1.00 56.16 81 GLN A CA 1
ATOM 677 C C . GLN A 1 81 ? 15.333 7.821 -21.503 1.00 56.16 81 GLN A C 1
ATOM 679 O O . GLN A 1 81 ? 15.945 7.047 -20.774 1.00 56.16 81 GLN A O 1
ATOM 684 N N . ASP A 1 82 ? 15.964 8.584 -22.403 1.00 55.56 82 ASP A N 1
ATOM 685 C CA . ASP A 1 82 ? 17.396 8.446 -22.729 1.00 55.56 82 ASP A CA 1
ATOM 686 C C . ASP A 1 82 ? 18.344 9.261 -21.834 1.00 55.56 82 ASP A C 1
ATOM 688 O O . ASP A 1 82 ? 19.565 9.207 -21.994 1.00 55.56 82 ASP A O 1
ATOM 692 N N . LYS A 1 83 ? 17.821 10.049 -20.890 1.00 52.91 83 LYS A N 1
ATOM 693 C CA . LYS A 1 83 ? 18.658 10.821 -19.968 1.00 52.91 83 LYS A CA 1
ATOM 694 C C . LYS A 1 83 ? 18.538 10.231 -18.573 1.00 52.91 83 LYS A C 1
ATOM 696 O O . LYS A 1 83 ? 17.520 10.399 -17.918 1.00 52.91 83 LYS A O 1
ATOM 701 N N . GLU A 1 84 ? 19.640 9.691 -18.054 1.00 54.19 84 GLU A N 1
ATOM 702 C CA . GLU A 1 84 ? 19.838 9.387 -16.621 1.00 54.19 84 GLU A CA 1
ATOM 703 C C . GLU A 1 84 ? 19.648 10.611 -15.693 1.00 54.19 84 GLU A C 1
ATOM 705 O O . GLU A 1 84 ? 19.795 10.516 -14.476 1.00 54.19 84 GLU A O 1
ATOM 710 N N . LYS A 1 85 ? 19.326 11.782 -16.254 1.00 55.81 85 LYS A N 1
ATOM 711 C CA . LYS A 1 85 ? 18.963 12.997 -15.538 1.00 55.81 85 LYS A CA 1
ATOM 712 C C . LYS A 1 85 ? 17.461 13.211 -15.636 1.00 55.81 85 LYS A C 1
ATOM 714 O O . LYS A 1 85 ? 16.974 13.777 -16.615 1.00 55.81 85 LYS A O 1
ATOM 719 N N . PHE A 1 86 ? 16.755 12.809 -14.588 1.00 63.34 86 PHE A N 1
ATOM 720 C CA . PHE A 1 86 ? 15.404 13.293 -14.364 1.00 63.34 86 PHE A CA 1
ATOM 721 C C . PHE A 1 86 ? 15.459 14.783 -13.997 1.00 63.34 86 PHE A C 1
ATOM 723 O O . PHE A 1 86 ? 16.339 15.188 -13.229 1.00 63.34 86 PHE A O 1
ATOM 730 N N . PRO A 1 87 ? 14.570 15.621 -14.551 1.00 63.12 87 PRO A N 1
ATOM 731 C CA . PRO A 1 87 ? 14.520 17.026 -14.180 1.00 63.12 87 PRO A CA 1
ATOM 732 C C . PRO A 1 87 ? 14.126 17.165 -12.704 1.00 63.12 87 PRO A C 1
ATOM 734 O O . PRO A 1 87 ? 13.317 16.389 -12.193 1.00 63.12 87 PRO A O 1
ATOM 737 N N . CYS A 1 88 ? 14.675 18.180 -12.033 1.00 65.06 88 CYS A N 1
ATOM 738 C CA . CYS A 1 88 ? 14.069 18.669 -10.799 1.00 65.06 88 CYS A CA 1
ATOM 739 C C . CYS A 1 88 ? 12.639 19.104 -11.148 1.00 65.06 88 CYS A C 1
ATOM 741 O O . CYS A 1 88 ? 12.440 19.783 -12.161 1.00 65.06 88 CYS A O 1
ATOM 743 N N . LEU A 1 89 ? 11.641 18.665 -10.379 1.00 71.81 89 LEU A N 1
ATOM 744 C CA . LEU A 1 89 ? 10.256 19.057 -10.625 1.00 71.81 89 LEU A CA 1
ATOM 745 C C . LEU A 1 89 ? 10.084 20.518 -10.202 1.00 71.81 89 LEU A C 1
ATOM 747 O O . LEU A 1 89 ? 9.740 20.811 -9.060 1.00 71.81 89 LEU A O 1
ATOM 751 N N . GLU A 1 90 ? 10.356 21.435 -11.129 1.00 71.06 90 GLU A N 1
ATOM 752 C CA . GLU A 1 90 ? 10.043 22.851 -10.957 1.00 71.06 90 GLU A CA 1
ATOM 753 C C . GLU A 1 90 ? 8.519 22.989 -10.797 1.00 71.06 90 GLU A C 1
ATOM 755 O O . GLU A 1 90 ? 7.756 22.439 -11.595 1.00 71.06 90 GLU A O 1
ATOM 760 N N . ASP A 1 91 ? 8.080 23.673 -9.736 1.00 81.81 91 ASP A N 1
ATOM 761 C CA . ASP A 1 91 ? 6.667 23.857 -9.369 1.00 81.81 91 ASP A CA 1
ATOM 762 C C . ASP A 1 91 ? 5.914 22.533 -9.094 1.00 81.81 91 ASP A C 1
ATOM 764 O O . ASP A 1 91 ? 5.182 22.044 -9.953 1.00 81.81 91 ASP A O 1
ATOM 768 N N . PRO A 1 92 ? 6.104 21.880 -7.936 1.00 86.31 92 PRO A N 1
ATOM 769 C CA . PRO A 1 92 ? 5.445 20.610 -7.641 1.00 86.31 92 PRO A CA 1
ATOM 770 C C . PRO A 1 92 ? 3.921 20.750 -7.507 1.00 86.31 92 PRO A C 1
ATOM 772 O O . PRO A 1 92 ? 3.406 21.743 -6.997 1.00 86.31 92 PRO A O 1
ATOM 775 N N . LEU A 1 93 ? 3.179 19.711 -7.917 1.00 89.56 93 LEU A N 1
ATOM 776 C CA . LEU A 1 93 ? 1.736 19.642 -7.667 1.00 89.56 93 LEU A CA 1
ATOM 777 C C . LEU A 1 93 ? 1.445 19.658 -6.153 1.00 89.56 93 LEU A C 1
ATOM 779 O O . LEU A 1 93 ? 2.253 19.135 -5.376 1.00 89.56 93 LEU A O 1
ATOM 783 N N . PRO A 1 94 ? 0.274 20.160 -5.717 1.00 92.62 94 PRO A N 1
ATOM 784 C CA . PRO A 1 94 ? -0.121 20.119 -4.312 1.00 92.62 94 PRO A CA 1
ATOM 785 C C . PRO A 1 94 ? -0.135 18.692 -3.754 1.00 92.62 94 PRO A C 1
ATOM 787 O O . PRO A 1 94 ? -0.675 17.787 -4.384 1.00 92.62 94 PRO A O 1
ATOM 790 N N . ALA A 1 95 ? 0.369 18.491 -2.533 1.00 93.12 95 ALA A N 1
ATOM 791 C CA . ALA A 1 95 ? 0.484 17.169 -1.903 1.00 93.12 95 ALA A CA 1
ATOM 792 C C . ALA A 1 95 ? -0.822 16.362 -1.880 1.00 93.12 95 ALA A C 1
ATOM 794 O O . ALA A 1 95 ? -0.816 15.138 -1.997 1.00 93.12 95 ALA A O 1
ATOM 795 N N . VAL A 1 96 ? -1.951 17.065 -1.761 1.00 94.94 96 VAL A N 1
ATOM 796 C CA . VAL A 1 96 ? -3.291 16.476 -1.686 1.00 94.94 96 VAL A CA 1
ATOM 797 C C . VAL A 1 96 ? -3.632 15.589 -2.886 1.00 94.94 96 VAL A C 1
ATOM 799 O O . VAL A 1 96 ? -4.412 14.658 -2.723 1.00 94.94 96 VAL A O 1
ATOM 802 N N . VAL A 1 97 ? -3.022 15.803 -4.059 1.00 94.62 97 VAL A N 1
ATOM 803 C CA . VAL A 1 97 ? -3.284 14.961 -5.243 1.00 94.62 97 VAL A CA 1
ATOM 804 C C . VAL A 1 97 ? -2.748 13.535 -5.084 1.00 94.62 97 VAL A C 1
ATOM 806 O O . VAL A 1 97 ? -3.215 12.629 -5.760 1.00 94.62 97 VAL A O 1
ATOM 809 N N . GLY A 1 98 ? -1.790 13.326 -4.176 1.00 95.44 98 GLY A N 1
ATOM 810 C CA . GLY A 1 98 ? -1.292 12.003 -3.802 1.00 95.44 98 GLY A CA 1
ATOM 811 C C . GLY A 1 98 ? -1.885 11.463 -2.505 1.00 95.44 98 GLY A C 1
ATOM 812 O O . GLY A 1 98 ? -1.418 10.437 -2.021 1.00 95.44 98 GLY A O 1
ATOM 813 N N . VAL A 1 99 ? -2.849 12.158 -1.894 1.00 96.44 99 VAL A N 1
ATOM 814 C CA . VAL A 1 99 ? -3.468 11.708 -0.644 1.00 96.44 99 VAL A CA 1
ATOM 815 C C . VAL A 1 99 ? -4.613 10.753 -0.940 1.00 96.44 99 VAL A C 1
ATOM 817 O O . VAL A 1 99 ? -5.526 11.055 -1.705 1.00 96.44 99 VAL A O 1
ATOM 820 N N . THR A 1 100 ? -4.582 9.614 -0.270 1.00 97.06 100 THR A N 1
ATOM 821 C CA . THR A 1 100 ? -5.515 8.506 -0.430 1.00 97.06 100 THR A CA 1
ATOM 822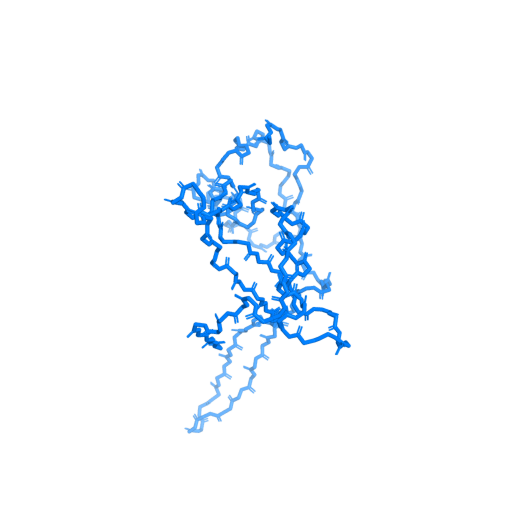 C C . THR A 1 100 ? -6.260 8.241 0.874 1.00 97.06 100 THR A C 1
ATOM 824 O O . THR A 1 100 ? -5.801 8.582 1.969 1.00 97.06 100 THR A O 1
ATOM 827 N N . TYR A 1 101 ? -7.440 7.636 0.740 1.00 96.81 101 TYR A N 1
ATOM 828 C CA . TYR A 1 101 ? -8.167 7.017 1.842 1.00 96.81 101 TYR A CA 1
ATOM 829 C C . TYR A 1 101 ? -8.121 5.510 1.634 1.00 96.81 101 TYR A C 1
ATOM 831 O O . TYR A 1 101 ? -8.561 5.019 0.593 1.00 96.81 101 TYR A O 1
ATOM 839 N N . GLU A 1 102 ? -7.561 4.792 2.598 1.00 97.38 102 GLU A N 1
ATOM 840 C CA . GLU A 1 102 ? -7.214 3.380 2.455 1.00 97.38 102 GLU A CA 1
ATOM 841 C C . GLU A 1 102 ? -7.671 2.570 3.671 1.00 97.38 102 GLU A C 1
ATOM 843 O O . GLU A 1 102 ? -8.019 3.114 4.721 1.00 97.38 102 GLU A O 1
ATOM 848 N N . LEU A 1 103 ? -7.680 1.248 3.526 1.00 97.94 103 LEU A N 1
ATOM 849 C CA . LEU A 1 103 ? -7.762 0.356 4.678 1.00 97.94 103 LEU A CA 1
ATOM 850 C C . LEU A 1 103 ? -6.446 0.412 5.459 1.00 97.94 103 LEU A C 1
ATOM 852 O O . LEU A 1 103 ? -5.399 0.661 4.867 1.00 97.94 103 LEU A O 1
ATOM 856 N N . CYS A 1 104 ? -6.505 0.127 6.759 1.00 98.00 104 CYS A N 1
ATOM 857 C CA . CYS A 1 104 ? -5.295 -0.127 7.537 1.00 98.00 104 CYS A CA 1
ATOM 858 C C . CYS A 1 104 ? -4.550 -1.318 6.922 1.00 98.00 104 CYS A C 1
ATOM 860 O O . CYS A 1 104 ? -5.186 -2.320 6.568 1.00 98.00 104 CYS A O 1
ATOM 862 N N . ALA A 1 105 ? -3.243 -1.197 6.7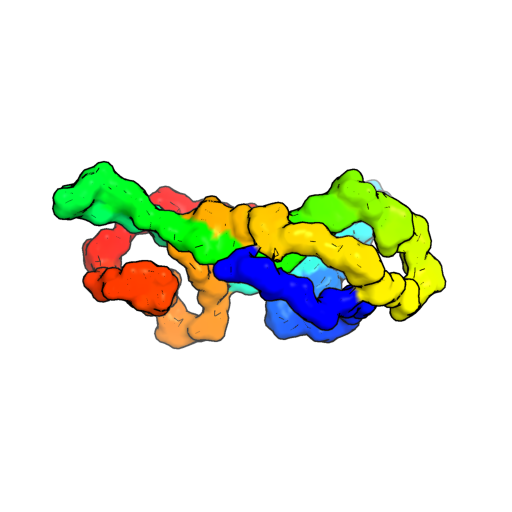13 1.00 97.38 105 ALA A N 1
ATOM 863 C CA . ALA A 1 105 ? -2.474 -2.196 5.983 1.00 97.38 105 ALA A CA 1
ATOM 864 C C . ALA A 1 105 ? -0.982 -2.126 6.305 1.00 97.38 105 ALA A C 1
ATOM 866 O O . ALA A 1 105 ? -0.441 -1.049 6.511 1.00 97.38 105 ALA A O 1
ATOM 867 N N . GLY A 1 106 ? -0.314 -3.275 6.225 1.00 96.06 106 GLY A N 1
ATOM 868 C CA . GLY A 1 106 ? 1.113 -3.399 6.513 1.00 96.06 106 GLY A CA 1
ATOM 869 C C . GLY A 1 106 ? 1.803 -4.433 5.646 1.00 96.06 106 GLY A C 1
ATOM 870 O O . GLY A 1 106 ? 1.160 -5.326 5.084 1.00 96.06 106 GLY A O 1
ATOM 871 N N . ILE A 1 107 ? 3.121 -4.306 5.517 1.00 95.94 107 ILE A N 1
ATOM 872 C CA . ILE A 1 107 ? 3.953 -5.286 4.812 1.00 95.94 107 ILE A CA 1
ATOM 873 C C . ILE A 1 107 ? 4.228 -6.495 5.710 1.00 95.94 107 ILE A C 1
ATOM 875 O O . ILE A 1 107 ? 4.344 -6.378 6.924 1.00 95.94 107 ILE A O 1
ATOM 879 N N . VAL A 1 108 ? 4.355 -7.675 5.111 1.00 95.75 108 VAL A N 1
ATOM 880 C CA . VAL A 1 108 ? 4.724 -8.904 5.823 1.00 95.75 108 VAL A CA 1
ATOM 881 C C . VAL A 1 108 ? 6.246 -9.033 5.808 1.00 95.75 108 VAL A C 1
ATOM 883 O O . VAL A 1 108 ? 6.817 -9.727 4.966 1.00 95.75 108 VAL A O 1
ATOM 886 N N . ASP A 1 109 ? 6.916 -8.321 6.713 1.00 92.44 109 ASP A N 1
ATOM 887 C CA . ASP A 1 109 ? 8.382 -8.264 6.808 1.00 92.44 109 ASP A CA 1
ATOM 888 C C . ASP A 1 109 ? 8.956 -8.847 8.113 1.00 92.44 109 ASP A C 1
ATOM 890 O O . ASP A 1 109 ? 10.174 -9.001 8.237 1.00 92.44 109 ASP A O 1
ATOM 894 N N . LYS A 1 110 ? 8.089 -9.239 9.054 1.00 93.31 110 LYS A N 1
ATOM 895 C CA . LYS A 1 110 ? 8.442 -9.872 10.333 1.00 93.31 110 LYS A CA 1
ATOM 896 C C . LYS A 1 110 ? 8.250 -11.393 10.236 1.00 93.31 110 LYS A C 1
ATOM 898 O O . LYS A 1 110 ? 7.129 -11.869 10.395 1.00 93.31 110 LYS A O 1
ATOM 903 N N . PRO A 1 111 ? 9.315 -12.178 9.977 1.00 90.62 111 PRO A N 1
ATOM 904 C CA . PRO A 1 111 ? 9.192 -13.608 9.674 1.00 90.62 111 PRO A CA 1
ATOM 905 C C . PRO A 1 111 ? 8.722 -14.454 10.863 1.00 90.62 111 PRO A C 1
ATOM 907 O O . PRO A 1 111 ? 8.233 -15.563 10.661 1.00 90.62 111 PRO A O 1
ATOM 910 N N . ASP A 1 112 ? 8.879 -13.941 12.083 1.00 96.19 112 ASP A N 1
ATOM 911 C CA . ASP A 1 112 ? 8.519 -14.640 13.317 1.00 96.19 112 ASP A CA 1
ATOM 912 C C . ASP A 1 112 ? 7.051 -14.426 13.724 1.00 96.19 112 ASP A C 1
ATOM 914 O O . ASP A 1 112 ? 6.605 -15.017 14.706 1.00 96.19 112 ASP A O 1
ATOM 918 N N . LEU A 1 113 ? 6.301 -13.597 12.986 1.00 96.69 113 LEU A N 1
ATOM 919 C CA . LEU A 1 113 ? 4.898 -13.296 13.263 1.00 96.69 113 LEU A CA 1
ATOM 920 C C . LEU A 1 113 ? 3.966 -13.934 12.230 1.00 96.69 113 LEU A C 1
ATOM 922 O O . LEU A 1 113 ? 4.254 -14.000 11.033 1.00 96.69 113 LEU A O 1
ATOM 926 N N . SER A 1 114 ? 2.800 -14.370 12.698 1.00 96.81 114 SER A N 1
ATOM 927 C CA . SER A 1 114 ? 1.671 -14.726 11.838 1.00 96.81 114 SER A CA 1
ATOM 928 C C . SER A 1 114 ? 1.067 -13.492 11.157 1.00 96.81 114 SER A C 1
ATOM 930 O O . SER A 1 114 ? 1.254 -12.355 11.595 1.00 96.81 114 SER A O 1
ATOM 932 N N . LEU A 1 115 ? 0.290 -13.708 10.090 1.00 97.12 115 LEU A N 1
ATOM 933 C CA . LEU A 1 115 ? -0.407 -12.620 9.390 1.00 97.12 115 LEU A CA 1
ATOM 934 C C . LEU A 1 115 ? -1.380 -11.887 10.320 1.00 97.12 115 LEU A C 1
ATOM 936 O O . LEU A 1 115 ? -1.550 -10.675 10.219 1.00 97.12 115 LEU A O 1
ATOM 940 N N . GLU A 1 116 ? -2.020 -12.623 11.222 1.00 97.50 116 GLU A N 1
ATOM 941 C CA . GLU A 1 116 ? -2.938 -12.095 12.218 1.00 97.50 116 GLU A CA 1
ATOM 942 C C . GLU A 1 116 ? -2.220 -11.240 13.269 1.00 97.50 116 GLU A C 1
ATOM 944 O O . GLU A 1 116 ? -2.724 -10.181 13.634 1.00 97.50 116 GLU A O 1
ATOM 949 N N . GLU A 1 117 ? -1.037 -11.655 13.727 1.00 98.00 117 GLU A N 1
ATOM 950 C CA . GLU A 1 117 ? -0.223 -10.860 14.656 1.00 98.00 117 GLU A CA 1
ATOM 951 C C . GLU A 1 117 ? 0.265 -9.565 14.007 1.00 98.00 117 GLU A C 1
ATOM 953 O O . GLU A 1 117 ? 0.116 -8.501 14.604 1.00 98.00 117 GLU A O 1
ATOM 958 N N . ILE A 1 118 ? 0.749 -9.632 12.762 1.00 98.00 118 ILE A N 1
ATOM 959 C CA . ILE A 1 118 ? 1.121 -8.440 11.987 1.00 98.00 118 ILE A CA 1
ATOM 960 C C . ILE A 1 118 ? -0.094 -7.518 11.837 1.00 98.00 118 ILE A C 1
ATOM 962 O O . ILE A 1 118 ? -0.005 -6.329 12.121 1.00 98.00 118 ILE A O 1
ATOM 966 N N . ALA A 1 119 ? -1.264 -8.056 11.478 1.00 98.00 119 ALA A N 1
ATOM 967 C CA . ALA A 1 119 ? -2.486 -7.263 11.365 1.00 98.00 119 ALA A CA 1
ATOM 968 C C . ALA A 1 119 ? -2.877 -6.576 12.687 1.00 98.00 119 ALA A C 1
ATOM 970 O O . ALA A 1 119 ? -3.304 -5.423 12.671 1.00 98.00 119 ALA A O 1
ATOM 971 N N . CYS A 1 120 ? -2.725 -7.248 13.831 1.00 98.19 120 CYS A N 1
ATOM 972 C CA . CYS A 1 120 ? -2.938 -6.643 15.147 1.00 98.19 120 CYS A CA 1
ATOM 973 C C . CYS A 1 120 ? -1.965 -5.486 15.429 1.00 98.19 120 CYS A C 1
ATOM 975 O O . CYS A 1 120 ? -2.388 -4.471 15.988 1.00 98.19 120 CYS A O 1
ATOM 977 N N . GLU A 1 121 ? -0.686 -5.631 15.069 1.00 98.00 121 GLU A N 1
ATOM 978 C CA . GLU A 1 121 ? 0.320 -4.573 15.225 1.00 98.00 121 GLU A CA 1
ATOM 979 C C . GLU A 1 121 ? -0.011 -3.350 14.364 1.00 98.00 121 GLU A C 1
ATOM 981 O O . GLU A 1 121 ? -0.051 -2.239 14.890 1.00 98.00 121 GLU A O 1
ATOM 986 N N . GLU A 1 122 ? -0.355 -3.553 13.092 1.00 98.12 122 GLU A N 1
ATOM 987 C CA . GLU A 1 122 ? -0.710 -2.472 12.160 1.00 98.12 122 GLU A CA 1
ATOM 988 C C . GLU A 1 122 ? -1.966 -1.712 12.606 1.00 98.12 122 GLU A C 1
ATOM 990 O O . GLU A 1 122 ? -2.012 -0.481 12.591 1.00 98.12 122 GLU A O 1
ATOM 995 N N . VAL A 1 123 ? -2.986 -2.426 13.100 1.00 98.19 123 VAL A N 1
ATOM 996 C CA . VAL A 1 123 ? -4.205 -1.803 13.647 1.00 98.19 123 VAL A CA 1
ATOM 997 C C . VAL A 1 123 ? -3.886 -0.902 14.846 1.00 98.19 123 VAL A C 1
ATOM 999 O O . VAL A 1 123 ? -4.514 0.152 15.020 1.00 98.19 123 VAL A O 1
ATOM 1002 N N . LEU A 1 124 ? -2.914 -1.291 15.671 1.00 98.06 124 LEU A N 1
ATOM 1003 C CA . LEU A 1 124 ? -2.463 -0.479 16.795 1.00 98.06 124 LEU A CA 1
ATOM 1004 C C . LEU A 1 124 ? -1.627 0.716 16.326 1.00 98.06 124 LEU A C 1
ATOM 1006 O O . LEU A 1 124 ? -1.847 1.821 16.818 1.00 98.06 124 LEU A O 1
ATOM 1010 N N . GLU A 1 125 ? -0.701 0.505 15.395 1.00 97.56 125 GLU A N 1
ATOM 1011 C CA . GLU A 1 125 ? 0.215 1.529 14.890 1.00 97.56 125 GLU A CA 1
ATOM 1012 C C . GLU A 1 125 ? -0.516 2.619 14.097 1.00 97.56 125 GLU A C 1
ATOM 1014 O O . GLU A 1 125 ? -0.387 3.805 14.407 1.00 97.56 125 GLU A O 1
ATOM 1019 N N . GLU A 1 126 ? -1.337 2.236 13.120 1.00 97.62 126 GLU A N 1
ATOM 1020 C CA . GLU A 1 126 ? -1.971 3.189 12.209 1.00 97.62 126 GLU A CA 1
ATOM 1021 C C . GLU A 1 126 ? -3.271 3.781 12.762 1.00 97.62 126 GLU A C 1
ATOM 1023 O O . GLU A 1 126 ? -3.625 4.922 12.452 1.00 97.62 126 GLU A O 1
ATOM 1028 N N . CYS A 1 127 ? -4.016 3.001 13.552 1.00 97.25 127 CYS A N 1
ATOM 1029 C CA . CYS A 1 127 ? -5.367 3.369 13.984 1.00 97.25 12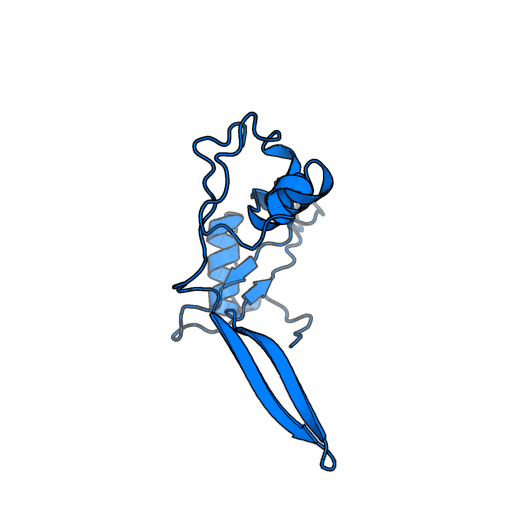7 CYS A CA 1
ATOM 1030 C C . CYS A 1 127 ? -5.521 3.512 15.506 1.00 97.25 127 CYS A C 1
ATOM 1032 O O . CYS A 1 127 ? -6.564 3.990 15.960 1.00 97.25 127 CYS A O 1
ATOM 1034 N N . GLY A 1 128 ? -4.525 3.114 16.304 1.00 97.62 128 GLY A N 1
ATOM 1035 C CA . GLY A 1 128 ? -4.543 3.239 17.765 1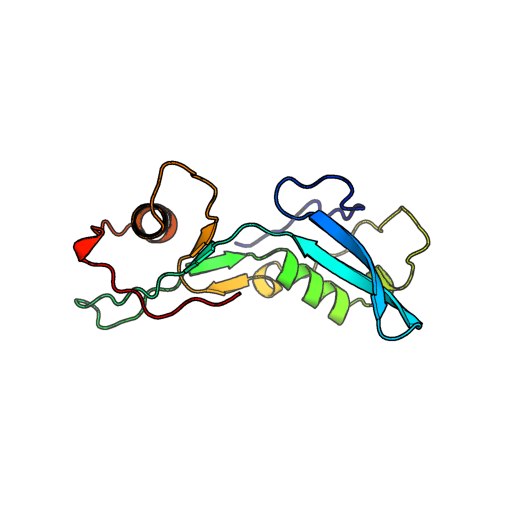.00 97.62 128 GLY A CA 1
ATOM 1036 C C . GLY A 1 128 ? -5.464 2.253 18.493 1.00 97.62 128 GLY A C 1
ATOM 1037 O O . GLY A 1 128 ? -5.651 2.379 19.706 1.00 97.62 128 GLY A O 1
ATOM 1038 N N . TYR A 1 129 ? -6.054 1.278 17.794 1.00 96.75 129 TYR A N 1
ATOM 1039 C CA . TYR A 1 129 ? -6.917 0.272 18.416 1.00 96.75 129 TYR A CA 1
ATOM 1040 C C . TYR A 1 129 ? -6.099 -0.940 18.848 1.00 96.75 129 TYR A C 1
ATOM 1042 O O . TYR A 1 129 ? -5.290 -1.466 18.094 1.00 96.75 129 TYR A O 1
ATOM 1050 N N . ARG A 1 130 ? -6.351 -1.436 20.060 1.00 97.06 130 ARG A N 1
ATOM 1051 C CA . ARG A 1 130 ? -5.792 -2.710 20.516 1.00 97.06 130 ARG A CA 1
ATOM 1052 C C . ARG A 1 130 ? -6.811 -3.816 20.270 1.00 97.06 130 ARG A C 1
ATOM 1054 O O . ARG A 1 130 ? -7.885 -3.789 20.866 1.00 97.06 130 ARG A O 1
ATOM 1061 N N . VAL A 1 131 ? -6.455 -4.774 19.424 1.00 96.62 131 VAL A N 1
ATOM 1062 C CA . VAL A 1 131 ? -7.259 -5.961 19.102 1.00 96.62 131 VAL A CA 1
ATOM 1063 C C . VAL A 1 131 ? -6.424 -7.220 19.310 1.00 96.62 131 VAL A C 1
ATOM 1065 O O . VAL A 1 131 ? -5.197 -7.175 19.217 1.00 96.62 131 VAL A O 1
ATOM 1068 N N . SER A 1 132 ? -7.073 -8.336 19.617 1.00 97.44 132 SER A N 1
ATOM 1069 C CA . SER A 1 132 ? -6.439 -9.650 19.692 1.00 97.44 132 SER A CA 1
ATOM 1070 C C . SER A 1 132 ? -6.652 -10.431 18.396 1.00 97.44 132 SER A C 1
ATOM 1072 O O . SER A 1 132 ? -7.584 -10.160 17.641 1.00 97.44 132 SER A O 1
ATOM 1074 N N . VAL A 1 133 ? -5.835 -11.459 18.164 1.00 97.56 133 VAL A N 1
ATOM 1075 C CA . VAL A 1 133 ? -5.993 -12.360 17.009 1.00 97.56 133 VAL A CA 1
ATOM 1076 C C . VAL A 1 133 ? -7.393 -12.993 16.962 1.00 97.56 133 VAL A C 1
ATOM 1078 O O . VAL A 1 133 ? -7.932 -13.210 15.882 1.00 97.56 133 VAL A O 1
ATOM 1081 N N . ALA A 1 134 ? -8.022 -13.240 18.117 1.00 97.38 134 ALA A N 1
ATOM 1082 C CA . ALA A 1 134 ? -9.372 -13.805 18.197 1.00 97.38 134 ALA A CA 1
ATOM 1083 C C . ALA A 1 134 ? -10.475 -12.849 17.702 1.00 97.38 134 ALA A C 1
ATOM 1085 O O . ALA A 1 134 ? -11.564 -13.305 17.354 1.00 97.38 134 ALA A O 1
ATOM 1086 N N . ASP A 1 135 ? -10.195 -11.544 17.654 1.00 95.06 135 ASP A N 1
ATOM 1087 C CA . ASP A 1 135 ? -11.109 -10.531 17.119 1.00 95.06 135 ASP A CA 1
ATOM 1088 C C . ASP A 1 135 ? -11.041 -10.450 15.584 1.00 95.06 135 ASP A C 1
ATOM 1090 O O . ASP A 1 135 ? -11.918 -9.862 14.944 1.00 95.06 135 ASP A O 1
ATOM 1094 N N . LEU A 1 136 ? -10.003 -11.035 14.974 1.00 97.25 136 LEU A N 1
ATOM 1095 C CA . LEU A 1 136 ? -9.797 -11.008 13.534 1.00 97.25 136 LEU A CA 1
ATOM 1096 C C . LEU A 1 136 ? -10.567 -12.130 12.837 1.00 97.25 136 LEU A C 1
ATOM 1098 O O . LEU A 1 136 ? -10.625 -13.279 13.274 1.00 97.25 136 LEU A O 1
ATOM 1102 N N . ARG A 1 137 ? -11.120 -11.798 11.669 1.00 97.56 137 ARG A N 1
ATOM 1103 C CA . ARG A 1 137 ? -11.757 -12.761 10.771 1.00 97.56 137 ARG A CA 1
ATOM 1104 C C . ARG A 1 137 ? -11.184 -12.622 9.373 1.00 97.56 137 ARG A C 1
ATOM 1106 O O . ARG A 1 137 ? -11.338 -11.584 8.734 1.00 97.56 137 ARG A O 1
ATOM 1113 N N . ARG A 1 138 ? -10.602 -13.706 8.855 1.00 96.81 138 ARG A N 1
ATOM 1114 C CA . ARG A 1 138 ? -10.123 -13.751 7.470 1.00 96.81 138 ARG A CA 1
ATOM 1115 C C . ARG A 1 138 ? -11.288 -13.592 6.491 1.00 96.81 138 ARG A C 1
ATOM 1117 O O . ARG A 1 138 ? -12.257 -14.351 6.551 1.00 96.81 138 ARG A O 1
ATOM 1124 N N . ILE A 1 139 ? -11.160 -12.635 5.572 1.00 96.56 139 ILE A N 1
ATOM 1125 C CA . ILE A 1 139 ? -12.131 -12.397 4.494 1.00 96.56 139 ILE A CA 1
ATOM 1126 C C . ILE A 1 139 ? -11.674 -13.099 3.212 1.00 96.56 139 ILE A C 1
ATOM 1128 O O . ILE A 1 139 ? -12.372 -13.971 2.703 1.00 96.56 139 ILE A O 1
ATOM 1132 N N . THR A 1 140 ? -10.499 -12.740 2.691 1.00 96.44 140 THR A N 1
ATOM 1133 C CA . THR A 1 140 ? -9.961 -13.280 1.434 1.00 96.44 140 THR A CA 1
ATOM 1134 C C . THR A 1 140 ? -8.442 -13.091 1.352 1.00 96.44 140 THR A C 1
ATOM 1136 O O . THR A 1 140 ? -7.848 -12.451 2.215 1.00 96.44 140 THR A O 1
ATOM 1139 N N . SER A 1 141 ? -7.823 -13.658 0.318 1.00 95.25 141 SER A N 1
ATOM 1140 C CA . SER A 1 141 ? -6.431 -13.425 -0.080 1.00 95.25 141 SER A CA 1
ATOM 1141 C C . SER A 1 141 ? -6.308 -13.542 -1.602 1.00 95.25 141 SER A C 1
ATOM 1143 O O . SER A 1 141 ? -7.026 -14.342 -2.206 1.00 95.25 141 SER A O 1
ATOM 1145 N N . TYR A 1 142 ? -5.384 -12.808 -2.217 1.00 89.69 142 TYR A N 1
ATOM 1146 C CA . TYR A 1 142 ? -5.097 -12.887 -3.655 1.00 89.69 142 TYR A CA 1
ATOM 1147 C C . TYR A 1 142 ? -3.589 -13.048 -3.907 1.00 89.69 142 TYR A C 1
ATOM 1149 O O . TYR A 1 142 ? -2.801 -12.978 -2.965 1.00 89.69 142 TYR A O 1
ATOM 1157 N N . ARG A 1 143 ? -3.210 -13.348 -5.153 1.00 79.94 143 ARG A N 1
ATOM 1158 C CA . ARG A 1 143 ? -1.823 -13.482 -5.623 1.00 79.94 143 ARG A CA 1
ATOM 1159 C C . ARG A 1 143 ? -1.639 -12.698 -6.910 1.00 79.94 143 ARG A C 1
ATOM 1161 O O . ARG A 1 143 ? -2.629 -12.648 -7.675 1.00 79.94 143 ARG A O 1
#

InterPro domains:
  IPR000086 NUDIX hydrolase domain [PS51462] (38-143)
  IPR015797 NUDIX hydrolase-like domain superfamily [SSF55811] (7-136)

pLDDT: mean 90.82, std 10.87, range [52.91, 98.25]

Secondary structure (DSSP, 8-state):
-------------S-SS-EEEEEEEEETTEEEEEEEEE---EEEE-EEETTTTEEE-EEEE-HHHHHHHHHHH-THHHH-TT-S-PPP-SSPPPGGGGEEEE-EEEE---TTS-HHHHHHHHHHHHH-----GGG--------

Sequence (143 aa):
MEAIEELSLQPCTSSLYLRPFRLSYRQNGTKKFWDFMRAHDSVSILIFNTSRQCFVVVKQFRPAVYMCEVERHRPQVFQNQDKEKFPCLEDPLPAVVGVTYELCAGIVDKPDLSLEEIACEEVLEECGYRVSVADLRRITSYR

Organism: Tyrannus savana (NCBI:txid137541)

Foldseek 3Di:
DWDDPDDDDADPPDDPFKDKDKDWDADPNDTDIDIDIDGFDKDFDFDQDPVVRDTDWFKDFDVVQQVVVCCVVPVVQVPCPPDSGRDDPDPGDTSVSRIDTGTQMDGPPDPVDDNLRVVQVSCCVGPVDHDDSVVDDDDDDDD

Radius of gyration: 19.97 Å; chains: 1; bounding box: 41×48×51 Å